Protein AF-A0A7S2NZR1-F1 (afdb_monomer_lite)

Radius of gyration: 18.05 Å; chains: 1; bounding box: 40×57×38 Å

Sequence (106 aa):
MSVEPLTNAHGRGHNETGLTPAWMARFGELRKFKEEHGHANVPCKFHSNPDDEHAQLGRWISKQRYQYKLYTGELSSVNTKCRMTPEKIKLMESVGFQWATGTSRG

Structure (mmCIF, N/CA/C/O backbone):
data_AF-A0A7S2NZR1-F1
#
_entry.id   AF-A0A7S2NZR1-F1
#
loop_
_atom_site.group_PDB
_atom_site.id
_atom_site.type_symbol
_atom_site.label_atom_id
_atom_site.label_alt_id
_atom_site.label_comp_id
_atom_site.label_asym_id
_atom_site.label_entity_id
_atom_site.label_seq_id
_atom_site.pdbx_PDB_ins_code
_atom_site.Cartn_x
_atom_site.Cartn_y
_atom_site.Cartn_z
_atom_site.occupancy
_atom_site.B_iso_or_equiv
_atom_site.auth_seq_id
_atom_site.auth_comp_id
_atom_site.auth_asym_id
_atom_site.auth_atom_id
_atom_site.pdbx_PDB_model_num
ATOM 1 N N . MET A 1 1 ? -22.036 40.944 -11.020 1.00 50.00 1 MET A N 1
ATOM 2 C CA . MET A 1 1 ? -21.162 40.895 -9.832 1.00 50.00 1 MET A CA 1
ATOM 3 C C . MET A 1 1 ? -21.935 40.176 -8.737 1.00 50.00 1 MET A C 1
ATOM 5 O O . MET A 1 1 ? -22.815 40.792 -8.159 1.00 50.00 1 MET A O 1
ATOM 9 N N . SER A 1 2 ? -21.668 38.888 -8.512 1.00 51.50 2 SER A N 1
ATOM 10 C CA . SER A 1 2 ? -22.113 38.181 -7.303 1.00 51.50 2 SER A CA 1
ATOM 11 C C . SER A 1 2 ? -20.862 37.754 -6.565 1.00 51.50 2 SER A C 1
ATOM 13 O O . SER A 1 2 ? -20.091 36.931 -7.052 1.00 51.50 2 SER A O 1
ATOM 15 N N . VAL A 1 3 ? -20.632 38.421 -5.445 1.00 61.09 3 VAL A N 1
ATOM 16 C CA . VAL A 1 3 ? -19.622 38.064 -4.463 1.00 61.09 3 VAL A CA 1
ATOM 17 C C . VAL A 1 3 ? -20.258 37.072 -3.500 1.00 61.09 3 VAL A C 1
ATOM 19 O O . VAL A 1 3 ? -21.266 37.388 -2.886 1.00 61.09 3 VAL A O 1
ATOM 22 N N . GLU A 1 4 ? -19.652 35.902 -3.357 1.00 49.25 4 GL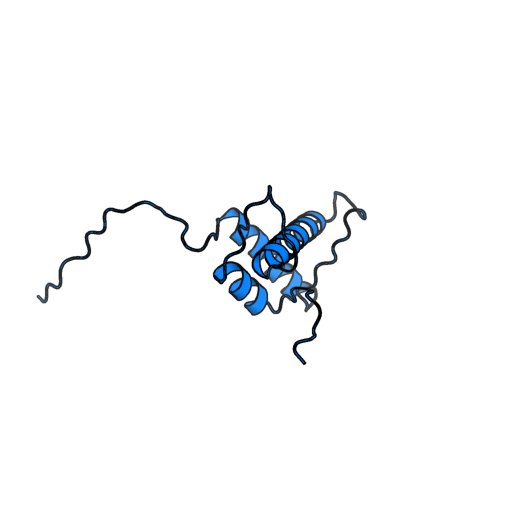U A N 1
ATOM 23 C CA . GLU A 1 4 ? -19.807 35.053 -2.176 1.00 49.25 4 GLU A CA 1
ATOM 24 C C . GLU A 1 4 ? -18.401 34.930 -1.577 1.00 49.25 4 GLU A C 1
ATOM 26 O O . GLU A 1 4 ? -17.519 34.350 -2.221 1.00 49.25 4 GLU A O 1
ATOM 31 N N . PRO A 1 5 ? -18.121 35.536 -0.411 1.00 61.62 5 PRO A N 1
ATOM 32 C CA . PRO A 1 5 ? -16.824 35.421 0.228 1.00 61.62 5 PRO A CA 1
ATOM 33 C C . PRO A 1 5 ? -16.848 34.401 1.380 1.00 61.62 5 PRO A C 1
ATOM 35 O O . PRO A 1 5 ? -17.879 34.138 1.990 1.00 61.62 5 PRO A O 1
ATOM 38 N N . LEU A 1 6 ? -15.637 33.961 1.742 1.00 45.97 6 LEU A N 1
ATOM 39 C CA . LEU A 1 6 ? -15.216 33.381 3.028 1.00 45.97 6 LEU A CA 1
ATOM 40 C C . LEU A 1 6 ? -15.289 31.855 3.201 1.00 45.97 6 LEU A C 1
ATOM 42 O O . LEU A 1 6 ? -16.167 31.325 3.869 1.00 45.97 6 LEU A O 1
ATOM 46 N N . THR A 1 7 ? -14.175 31.195 2.868 1.00 57.84 7 THR A N 1
ATOM 47 C CA . THR A 1 7 ? -13.530 30.306 3.850 1.00 57.84 7 THR A CA 1
ATOM 48 C C . THR A 1 7 ? -12.036 30.620 3.923 1.00 57.84 7 THR A C 1
ATOM 50 O O . THR A 1 7 ? -11.204 29.998 3.264 1.00 57.84 7 THR A O 1
ATOM 53 N N . ASN A 1 8 ? -11.683 31.617 4.733 1.00 54.41 8 ASN A N 1
ATOM 54 C CA . ASN A 1 8 ? -10.308 31.807 5.176 1.00 54.41 8 ASN A CA 1
ATOM 55 C C . ASN A 1 8 ? -10.026 30.756 6.264 1.00 54.41 8 ASN A C 1
ATOM 57 O O . ASN A 1 8 ? -10.281 30.995 7.442 1.00 54.41 8 ASN A O 1
ATOM 61 N N . ALA A 1 9 ? -9.541 29.577 5.874 1.00 48.44 9 ALA A N 1
ATOM 62 C CA . ALA A 1 9 ? -9.041 28.569 6.804 1.00 48.44 9 ALA A CA 1
ATOM 63 C C . ALA A 1 9 ? -7.508 28.657 6.869 1.00 48.44 9 ALA A C 1
ATOM 65 O O . ALA A 1 9 ? -6.791 28.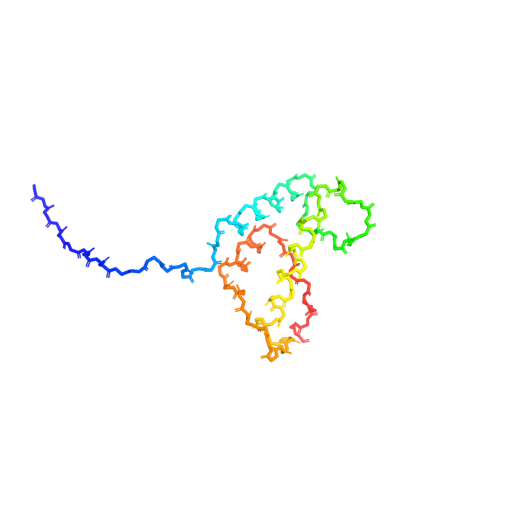022 6.100 1.00 48.44 9 ALA A O 1
ATOM 66 N N . HIS A 1 10 ? -6.988 29.447 7.810 1.00 49.00 10 HIS A N 1
ATOM 67 C CA . HIS A 1 10 ? -5.651 29.191 8.340 1.00 49.00 10 HIS A CA 1
ATOM 68 C C . HIS A 1 10 ? -5.711 27.864 9.097 1.00 49.00 10 HIS A C 1
ATOM 70 O O . HIS A 1 10 ? -6.415 27.775 10.101 1.00 49.00 10 HIS A O 1
ATOM 76 N N . GLY A 1 11 ? -4.974 26.838 8.681 1.00 42.06 11 GLY A N 1
ATOM 77 C CA . GLY A 1 11 ? -4.971 25.625 9.489 1.00 42.06 11 GLY A CA 1
ATOM 78 C C . GLY A 1 11 ? -4.210 24.470 8.893 1.00 42.06 11 GLY A C 1
ATOM 79 O O . GLY A 1 11 ? -4.810 23.630 8.248 1.00 42.06 11 GLY A O 1
ATOM 80 N N . ARG A 1 12 ? -2.909 24.421 9.201 1.00 44.75 12 ARG A N 1
ATOM 81 C CA . ARG A 1 12 ? -2.107 23.198 9.333 1.00 44.75 12 ARG A CA 1
ATOM 82 C C . ARG A 1 12 ? -2.265 22.186 8.192 1.00 44.75 12 ARG A C 1
ATOM 84 O O . ARG A 1 12 ? -3.192 21.389 8.194 1.00 44.75 12 ARG A O 1
ATOM 91 N N . GLY A 1 13 ? -1.262 22.134 7.311 1.00 48.09 13 GLY A N 1
ATOM 92 C CA . GLY A 1 13 ? -1.044 21.015 6.391 1.00 48.09 13 GLY A CA 1
ATOM 93 C C . GLY A 1 13 ? -1.029 19.693 7.156 1.00 48.09 13 GLY A C 1
ATOM 94 O O . GLY A 1 13 ? -0.015 19.291 7.721 1.00 48.09 13 GLY A O 1
ATOM 95 N N . HIS A 1 14 ? -2.191 19.065 7.252 1.00 49.38 14 HIS A N 1
ATOM 96 C CA . HIS A 1 14 ? -2.398 17.807 7.928 1.00 49.38 14 HIS A CA 1
ATOM 97 C C . HIS A 1 14 ? -2.805 16.814 6.865 1.00 49.38 14 HIS A C 1
ATOM 99 O O . HIS A 1 14 ? -3.817 16.948 6.189 1.00 49.38 14 HIS A O 1
ATOM 105 N N . ASN A 1 15 ? -1.964 15.803 6.738 1.00 54.41 15 ASN A N 1
ATOM 106 C CA . ASN A 1 15 ? -2.134 14.661 5.867 1.00 54.41 15 ASN A CA 1
ATOM 107 C C . ASN A 1 15 ? -3.255 13.787 6.472 1.00 54.41 15 ASN A C 1
ATOM 109 O O . ASN A 1 15 ? -2.984 12.713 7.005 1.00 54.41 15 ASN A O 1
ATOM 113 N N . GLU A 1 16 ? -4.493 14.283 6.486 1.00 60.50 16 GLU A N 1
ATOM 114 C CA . GLU A 1 16 ? -5.661 13.683 7.151 1.00 60.50 16 GLU A CA 1
ATOM 115 C C . GLU A 1 16 ? -5.988 12.277 6.634 1.00 60.50 16 GLU A C 1
ATOM 117 O O . GLU A 1 16 ? -6.419 11.409 7.383 1.00 60.50 16 GLU A O 1
ATOM 122 N N . THR A 1 17 ? -5.657 12.006 5.375 1.00 68.19 17 THR A N 1
ATOM 123 C CA . THR A 1 17 ? -5.861 10.708 4.723 1.00 68.19 17 THR A CA 1
ATOM 124 C C . THR A 1 17 ? -4.726 9.712 4.986 1.00 68.19 17 THR A C 1
ATOM 126 O O . THR A 1 17 ? -4.798 8.545 4.594 1.00 68.19 17 THR A O 1
ATOM 129 N N . GLY A 1 18 ? -3.620 10.149 5.601 1.00 73.69 18 GLY A N 1
ATOM 130 C CA . GLY A 1 18 ? -2.406 9.347 5.776 1.00 73.69 18 GLY A CA 1
ATOM 131 C C . GLY A 1 18 ? -1.703 8.954 4.466 1.00 73.69 18 GLY A C 1
ATOM 132 O O . GLY A 1 18 ? -0.748 8.168 4.510 1.00 73.69 18 GLY A O 1
ATOM 133 N N . LEU A 1 19 ? -2.158 9.472 3.320 1.00 81.75 19 LEU A N 1
ATOM 134 C CA . LEU A 1 19 ? -1.604 9.240 1.988 1.00 81.75 19 LEU A CA 1
ATOM 135 C C . LEU A 1 19 ? -0.403 10.156 1.777 1.00 81.75 19 LEU A C 1
ATOM 137 O O . LEU A 1 19 ? -0.533 11.338 1.475 1.00 81.75 19 LEU A O 1
ATOM 141 N N . THR A 1 20 ? 0.795 9.614 1.968 1.00 85.94 20 THR A N 1
ATOM 142 C CA . THR A 1 20 ? 2.022 10.352 1.667 1.00 85.94 20 THR A CA 1
ATOM 143 C C . THR A 1 20 ? 2.378 10.198 0.185 1.00 85.94 20 THR A C 1
ATOM 145 O O . THR A 1 20 ? 2.052 9.166 -0.408 1.00 85.94 20 THR A O 1
ATOM 148 N N . PRO A 1 21 ? 3.112 11.151 -0.420 1.00 85.88 21 PRO A N 1
ATOM 149 C CA . PRO A 1 21 ? 3.605 11.010 -1.793 1.00 85.88 21 PRO A CA 1
ATOM 150 C C . PRO A 1 21 ? 4.377 9.701 -2.014 1.00 85.88 21 PRO A C 1
ATOM 152 O O . PRO A 1 21 ? 4.189 9.020 -3.017 1.00 85.88 21 PRO A O 1
ATOM 155 N N . ALA A 1 22 ? 5.167 9.281 -1.019 1.00 85.81 22 ALA A N 1
ATOM 156 C CA . ALA A 1 22 ? 5.874 8.002 -1.041 1.00 85.81 22 ALA A CA 1
ATOM 157 C C . ALA A 1 22 ? 4.927 6.787 -1.057 1.00 85.81 22 ALA A C 1
ATOM 159 O O . ALA A 1 22 ? 5.234 5.777 -1.682 1.00 85.81 22 ALA A O 1
ATOM 160 N N . TRP A 1 23 ? 3.779 6.862 -0.374 1.00 88.88 23 TRP A N 1
ATOM 161 C CA . TRP A 1 23 ? 2.764 5.807 -0.424 1.00 88.88 23 TRP A CA 1
ATOM 162 C C . TRP A 1 23 ? 2.095 5.762 -1.801 1.00 88.88 23 TRP A C 1
ATOM 164 O O . TRP A 1 23 ? 1.962 4.684 -2.371 1.00 88.88 23 TRP A O 1
ATOM 174 N N . MET A 1 24 ? 1.747 6.925 -2.360 1.00 88.69 24 MET A N 1
ATOM 175 C CA . MET A 1 24 ? 1.133 7.033 -3.689 1.00 88.69 24 MET A CA 1
ATOM 176 C C . MET A 1 24 ? 2.058 6.523 -4.800 1.00 88.69 24 MET A C 1
ATOM 178 O O . MET A 1 24 ? 1.588 5.849 -5.711 1.00 88.69 24 MET A O 1
ATOM 182 N N . ALA A 1 25 ? 3.369 6.766 -4.700 1.00 89.62 25 ALA A N 1
ATOM 183 C CA . ALA A 1 25 ? 4.350 6.217 -5.637 1.00 89.62 25 ALA A CA 1
ATOM 184 C C . ALA A 1 25 ? 4.323 4.676 -5.657 1.00 89.62 25 ALA A C 1
ATOM 186 O O . ALA A 1 25 ? 4.194 4.072 -6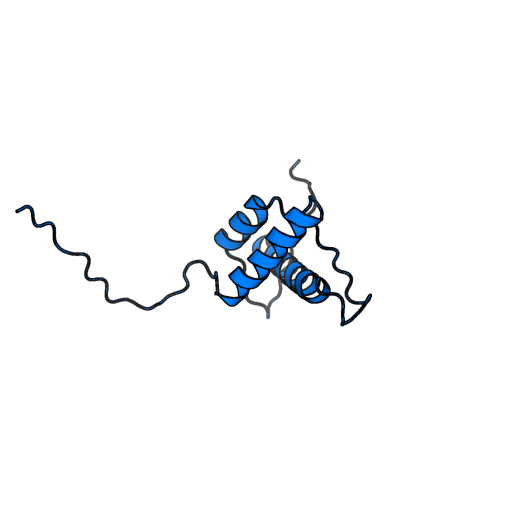.719 1.00 89.62 25 ALA A O 1
ATOM 187 N N . ARG A 1 26 ? 4.330 4.036 -4.477 1.00 88.75 26 ARG A N 1
ATOM 188 C CA . ARG A 1 26 ? 4.236 2.567 -4.358 1.00 88.75 26 ARG A CA 1
ATOM 189 C C . ARG A 1 26 ? 2.882 2.016 -4.798 1.00 88.75 26 ARG A C 1
ATOM 191 O O . ARG A 1 26 ? 2.807 0.933 -5.367 1.00 88.75 26 ARG A O 1
ATOM 198 N N . PHE A 1 27 ? 1.807 2.766 -4.576 1.00 89.56 27 PHE A N 1
ATOM 199 C CA . PHE A 1 27 ? 0.497 2.419 -5.117 1.00 89.56 27 PHE A CA 1
ATOM 200 C C . PHE A 1 27 ? 0.482 2.450 -6.655 1.00 89.56 27 PHE A C 1
ATOM 202 O O . PHE A 1 27 ? -0.130 1.585 -7.278 1.00 89.56 27 PHE A O 1
ATOM 209 N N . GLY A 1 28 ? 1.203 3.390 -7.271 1.00 89.75 28 GLY A N 1
ATOM 210 C CA . GLY A 1 28 ? 1.423 3.414 -8.718 1.00 89.75 28 GLY A CA 1
ATOM 211 C C . GLY A 1 28 ? 2.105 2.142 -9.231 1.00 89.75 28 GLY A C 1
ATOM 212 O O . GLY A 1 28 ? 1.637 1.557 -10.205 1.00 89.75 28 GLY A O 1
ATOM 213 N N . GLU A 1 29 ? 3.142 1.666 -8.534 1.00 88.81 29 GLU A N 1
ATOM 214 C CA . GLU A 1 29 ? 3.811 0.391 -8.845 1.00 88.81 29 GLU A CA 1
ATOM 215 C C . GLU A 1 29 ? 2.843 -0.800 -8.750 1.00 88.81 29 GLU A C 1
ATOM 217 O O . GLU A 1 29 ? 2.828 -1.656 -9.630 1.00 88.81 29 GLU A O 1
ATOM 222 N N . LEU A 1 30 ? 1.978 -0.836 -7.727 1.00 87.75 30 LEU A N 1
ATOM 223 C CA . LEU A 1 30 ? 0.953 -1.877 -7.594 1.00 87.75 30 LEU A CA 1
ATOM 224 C C . LEU A 1 30 ? -0.039 -1.869 -8.762 1.00 87.75 30 LEU A C 1
ATOM 226 O O . LEU A 1 30 ? -0.442 -2.929 -9.242 1.00 87.75 30 LEU A O 1
ATOM 230 N N . ARG A 1 31 ? -0.449 -0.678 -9.210 1.00 89.38 31 ARG A N 1
ATOM 231 C CA . ARG A 1 31 ? -1.364 -0.538 -10.346 1.00 89.38 31 ARG A CA 1
ATOM 232 C C . ARG A 1 31 ? -0.716 -1.051 -11.629 1.00 89.38 31 ARG A C 1
ATOM 234 O O . ARG A 1 31 ? -1.330 -1.865 -12.307 1.00 89.38 31 ARG A O 1
ATOM 241 N N . LYS A 1 32 ? 0.540 -0.672 -11.877 1.00 87.62 32 LYS A N 1
ATOM 242 C CA . LYS A 1 32 ? 1.323 -1.162 -13.016 1.00 87.62 32 LYS A CA 1
ATOM 243 C C . LYS A 1 32 ? 1.461 -2.689 -12.984 1.00 87.62 32 LYS A C 1
ATOM 245 O O . LYS A 1 32 ? 1.165 -3.344 -13.973 1.00 87.62 32 LYS A O 1
ATOM 250 N N . PHE A 1 33 ? 1.773 -3.264 -11.819 1.00 85.75 33 PHE A N 1
ATOM 251 C CA . PHE A 1 33 ? 1.839 -4.719 -11.646 1.00 85.75 33 PHE A CA 1
ATOM 252 C C . PHE A 1 33 ? 0.506 -5.407 -11.978 1.00 85.75 33 PHE A C 1
ATOM 254 O O . PHE A 1 33 ? 0.486 -6.453 -12.620 1.00 85.75 33 PHE A O 1
ATOM 261 N N . LYS A 1 34 ? -0.628 -4.821 -11.572 1.00 85.62 34 LYS A N 1
ATOM 262 C CA . LYS A 1 34 ? -1.953 -5.335 -11.945 1.00 85.62 34 LYS A CA 1
ATOM 263 C C . LYS A 1 34 ? -2.179 -5.263 -13.456 1.00 85.62 34 LYS A C 1
ATOM 265 O O . LYS A 1 34 ? -2.748 -6.197 -14.007 1.00 85.62 34 LYS A O 1
ATOM 270 N N . GLU A 1 35 ? -1.786 -4.173 -14.105 1.00 86.69 35 GLU A N 1
ATOM 271 C CA . GLU A 1 35 ? -1.909 -4.019 -15.560 1.00 86.69 35 GLU A CA 1
ATOM 272 C C . GLU A 1 35 ? -1.059 -5.059 -16.310 1.00 86.69 35 GLU A C 1
ATOM 274 O O . GLU A 1 35 ? -1.522 -5.620 -17.297 1.00 86.69 35 GLU A O 1
ATOM 279 N N . GLU A 1 36 ? 0.131 -5.383 -15.799 1.00 85.31 36 GLU A N 1
ATOM 280 C CA . GLU A 1 36 ? 1.052 -6.363 -16.395 1.00 85.31 36 GLU A CA 1
ATOM 281 C C . GLU A 1 36 ? 0.648 -7.825 -16.128 1.00 85.31 36 GLU A C 1
ATOM 283 O O . GLU A 1 36 ? 0.689 -8.657 -17.032 1.00 85.31 36 GLU A O 1
ATOM 288 N N . HIS A 1 37 ? 0.239 -8.158 -14.899 1.00 81.75 37 HIS A N 1
ATOM 289 C CA . HIS A 1 37 ? -0.044 -9.538 -14.473 1.00 81.75 37 HIS A CA 1
ATOM 290 C C . HIS A 1 37 ? -1.539 -9.890 -14.435 1.00 81.75 37 HIS A C 1
ATOM 292 O O . HIS A 1 37 ? -1.906 -11.039 -14.189 1.00 81.75 37 HIS A O 1
ATOM 298 N N . GLY A 1 38 ? -2.426 -8.909 -14.603 1.00 81.50 38 GLY A N 1
ATOM 299 C CA . GLY A 1 38 ? -3.879 -9.060 -14.469 1.00 81.50 38 GLY A CA 1
ATOM 300 C C . GLY A 1 38 ? -4.385 -9.140 -13.022 1.00 81.50 38 GLY A C 1
ATOM 301 O O . GLY A 1 38 ? -5.594 -9.118 -12.790 1.00 81.50 38 GLY A O 1
ATOM 302 N N . HIS A 1 39 ? -3.494 -9.204 -12.027 1.00 80.06 39 HIS A N 1
ATOM 303 C CA . HIS A 1 39 ? -3.857 -9.305 -10.615 1.00 80.06 39 HIS A CA 1
ATOM 304 C C . HIS A 1 39 ? -2.974 -8.431 -9.717 1.00 80.06 39 HIS A C 1
ATOM 306 O O . HIS A 1 39 ? -1.780 -8.275 -9.944 1.00 80.06 39 HIS A O 1
ATOM 312 N N . ALA A 1 40 ? -3.532 -7.937 -8.612 1.00 82.44 40 ALA A N 1
ATOM 313 C CA . ALA A 1 40 ? -2.789 -7.155 -7.618 1.00 82.44 40 ALA A CA 1
ATOM 314 C C . ALA A 1 40 ? -2.160 -8.019 -6.499 1.00 82.44 40 ALA A C 1
ATOM 316 O O . ALA A 1 40 ? -1.694 -7.495 -5.488 1.00 82.44 40 ALA A O 1
ATOM 317 N N . ASN A 1 41 ? -2.149 -9.351 -6.637 1.00 76.19 41 ASN A N 1
ATOM 318 C CA . ASN A 1 41 ? -1.564 -10.239 -5.632 1.00 76.19 41 ASN A CA 1
ATOM 319 C C . ASN A 1 41 ? -0.046 -10.367 -5.822 1.00 76.19 41 ASN A C 1
ATOM 321 O O . ASN A 1 41 ? 0.444 -11.318 -6.427 1.00 76.19 41 ASN A O 1
ATOM 325 N N . VAL A 1 42 ? 0.693 -9.382 -5.315 1.00 74.62 42 VAL A N 1
ATOM 326 C CA . VAL A 1 42 ? 2.159 -9.396 -5.355 1.00 74.62 42 VAL A CA 1
ATOM 327 C C . VAL A 1 42 ? 2.677 -10.443 -4.360 1.00 74.62 42 VAL A C 1
ATOM 329 O O . VAL A 1 42 ? 2.374 -10.347 -3.162 1.00 74.62 42 VAL A O 1
ATOM 332 N N . PRO A 1 43 ? 3.453 -11.446 -4.805 1.00 69.62 43 PRO A N 1
ATOM 333 C CA . PRO A 1 43 ? 4.011 -12.443 -3.907 1.00 69.62 43 PRO A CA 1
ATOM 334 C C . PRO A 1 43 ? 5.001 -11.793 -2.933 1.00 69.62 43 PRO A C 1
ATOM 336 O O . PRO A 1 43 ? 5.930 -11.089 -3.321 1.00 69.62 43 PRO A O 1
ATOM 339 N N . CYS A 1 44 ? 4.843 -12.078 -1.640 1.00 66.19 44 CYS A N 1
ATOM 340 C CA . CYS A 1 44 ? 5.809 -11.694 -0.611 1.00 66.19 44 CYS A CA 1
ATOM 341 C C . CYS A 1 44 ? 7.012 -12.655 -0.625 1.00 66.19 44 CYS A C 1
ATOM 343 O O . CYS A 1 44 ? 7.262 -13.388 0.331 1.00 66.19 44 CYS A O 1
ATOM 345 N N . LYS A 1 45 ? 7.745 -12.719 -1.739 1.00 60.97 45 LYS A N 1
ATOM 346 C CA . LYS A 1 45 ? 9.006 -13.463 -1.783 1.00 60.97 45 LYS A CA 1
ATOM 347 C C . LYS A 1 45 ? 10.123 -12.522 -1.356 1.00 60.97 45 LYS A C 1
ATOM 349 O O . LYS A 1 45 ? 10.620 -11.727 -2.139 1.00 60.97 45 LYS A O 1
ATOM 354 N N . PHE A 1 46 ? 10.522 -12.625 -0.091 1.00 52.03 46 PHE A N 1
ATOM 355 C CA . PHE A 1 46 ? 11.639 -11.859 0.467 1.00 52.03 46 PHE A CA 1
ATOM 356 C C . PHE A 1 46 ? 13.007 -12.191 -0.168 1.00 52.03 46 PHE A C 1
ATOM 358 O O . PHE A 1 46 ? 13.963 -11.472 0.116 1.00 52.03 46 PHE A O 1
ATOM 365 N N . HIS A 1 47 ? 13.123 -13.244 -0.995 1.00 44.94 47 HIS A N 1
ATOM 366 C CA . HIS A 1 47 ? 14.400 -13.946 -1.197 1.00 44.94 47 HIS A CA 1
ATOM 367 C C . HIS A 1 47 ? 14.819 -14.296 -2.636 1.00 44.94 47 HIS A C 1
ATOM 369 O O . HIS A 1 47 ? 15.806 -15.008 -2.770 1.00 44.94 47 HIS A O 1
ATOM 375 N N . SER A 1 48 ? 14.149 -13.859 -3.708 1.00 49.66 48 SER A N 1
ATOM 376 C CA . SER A 1 48 ? 14.515 -14.392 -5.040 1.00 49.66 48 SER A CA 1
ATOM 377 C C . SER A 1 48 ? 15.498 -13.553 -5.859 1.00 49.66 48 SER A C 1
ATOM 379 O O . SER A 1 48 ? 16.264 -14.153 -6.600 1.00 49.66 48 SER A O 1
ATOM 381 N N . ASN A 1 49 ? 15.578 -12.230 -5.696 1.00 54.62 49 ASN A N 1
ATOM 382 C CA . ASN A 1 49 ? 16.707 -11.449 -6.217 1.00 54.62 49 ASN A CA 1
ATOM 383 C C . ASN A 1 49 ? 16.647 -10.005 -5.685 1.00 54.62 49 ASN A C 1
ATOM 385 O O . ASN A 1 49 ? 15.554 -9.436 -5.665 1.00 54.62 49 ASN A O 1
ATOM 389 N N . PRO A 1 50 ? 17.757 -9.375 -5.257 1.00 57.38 50 PRO A N 1
ATOM 390 C CA . PRO A 1 50 ? 17.778 -7.934 -4.984 1.00 57.38 50 PRO A CA 1
ATOM 391 C C . PRO A 1 50 ? 17.522 -7.082 -6.239 1.00 57.38 50 PRO A C 1
ATOM 393 O O . PRO A 1 50 ? 17.059 -5.953 -6.097 1.00 57.38 50 PRO A O 1
ATOM 396 N N . ASP A 1 51 ? 17.759 -7.638 -7.431 1.00 61.00 51 ASP A N 1
ATOM 397 C CA . ASP A 1 51 ? 17.495 -7.001 -8.730 1.00 61.00 51 ASP A CA 1
ATOM 398 C C . ASP A 1 51 ? 16.038 -7.137 -9.199 1.00 61.00 51 ASP A C 1
ATOM 400 O O . ASP A 1 51 ? 15.666 -6.624 -10.252 1.00 61.00 51 ASP A O 1
ATOM 404 N N . ASP A 1 52 ? 15.197 -7.841 -8.439 1.00 68.38 52 ASP A N 1
ATOM 405 C CA . ASP A 1 52 ? 13.790 -7.999 -8.783 1.00 68.38 52 ASP A CA 1
ATOM 406 C C . ASP A 1 52 ? 13.050 -6.689 -8.464 1.00 68.38 52 ASP A C 1
ATOM 408 O O . ASP A 1 52 ? 12.887 -6.310 -7.296 1.00 68.38 52 ASP A O 1
ATOM 412 N N . GLU A 1 53 ? 12.614 -5.976 -9.508 1.00 67.69 53 GLU A N 1
ATOM 413 C CA . GLU A 1 53 ? 11.887 -4.701 -9.412 1.00 67.69 53 GLU A CA 1
ATOM 414 C C . GLU A 1 53 ? 10.680 -4.819 -8.460 1.00 67.69 53 GLU A C 1
ATOM 416 O O . GLU A 1 53 ? 10.346 -3.886 -7.721 1.00 67.69 53 GLU A O 1
ATOM 421 N N . HIS A 1 54 ? 10.086 -6.013 -8.367 1.00 72.12 54 HIS A N 1
ATOM 422 C CA . HIS A 1 54 ? 8.919 -6.282 -7.536 1.00 72.12 54 HIS A CA 1
ATOM 423 C C . HIS A 1 54 ? 9.250 -6.640 -6.078 1.00 72.1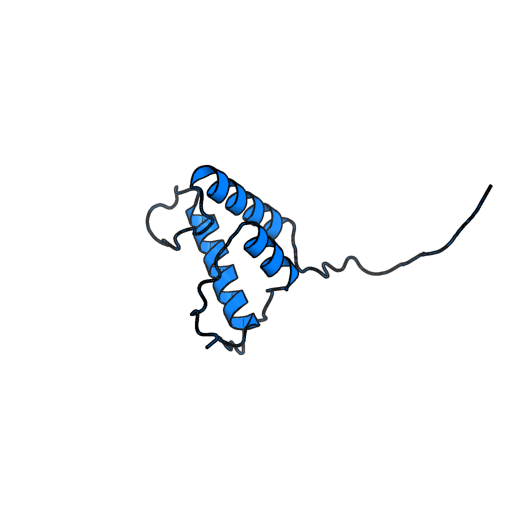2 54 HIS A C 1
ATOM 425 O O . HIS A 1 54 ? 8.343 -6.663 -5.240 1.00 72.12 54 HIS A O 1
ATOM 431 N N . ALA A 1 55 ? 10.518 -6.862 -5.711 1.00 77.12 55 ALA A N 1
ATOM 432 C CA . ALA A 1 55 ? 10.900 -7.193 -4.334 1.00 77.12 55 ALA A CA 1
ATOM 433 C C . ALA A 1 55 ? 10.579 -6.052 -3.352 1.00 77.12 55 ALA A C 1
ATOM 435 O O . ALA A 1 55 ? 10.100 -6.283 -2.234 1.00 77.12 55 ALA A O 1
ATOM 436 N N . GLN A 1 56 ? 10.801 -4.800 -3.767 1.00 80.88 56 GLN A N 1
ATOM 437 C CA . GLN A 1 56 ? 10.460 -3.622 -2.962 1.00 80.88 56 GLN A CA 1
ATOM 438 C C . GLN A 1 56 ? 8.944 -3.475 -2.796 1.00 80.88 56 GLN A C 1
ATOM 440 O O . GLN A 1 56 ? 8.466 -3.213 -1.685 1.00 80.88 56 GLN A O 1
ATOM 445 N N . LEU A 1 57 ? 8.193 -3.709 -3.876 1.00 84.19 57 LEU A N 1
ATOM 446 C CA . LEU A 1 57 ? 6.736 -3.697 -3.867 1.00 84.19 57 LEU A CA 1
ATOM 447 C C . LEU A 1 57 ? 6.182 -4.794 -2.946 1.00 84.19 57 LEU A C 1
ATOM 449 O O . LEU A 1 57 ? 5.337 -4.511 -2.099 1.00 84.19 57 LEU A O 1
ATOM 453 N N . GLY A 1 58 ? 6.718 -6.015 -3.011 1.00 84.00 58 GLY A N 1
ATOM 454 C CA . GLY A 1 58 ? 6.336 -7.125 -2.134 1.00 84.00 58 GLY A CA 1
ATOM 455 C C . GLY A 1 58 ? 6.567 -6.824 -0.648 1.00 84.00 58 GLY A C 1
ATOM 456 O O . GLY A 1 58 ? 5.686 -7.059 0.183 1.00 84.00 58 GLY A O 1
ATOM 457 N N . ARG A 1 59 ? 7.711 -6.218 -0.292 1.00 83.94 59 ARG A N 1
ATOM 458 C CA . ARG A 1 59 ? 7.979 -5.750 1.085 1.00 83.94 59 ARG A CA 1
ATOM 459 C C . ARG A 1 59 ? 6.986 -4.675 1.526 1.00 83.94 59 ARG A C 1
ATOM 461 O O . ARG A 1 59 ? 6.497 -4.711 2.659 1.00 83.94 59 ARG A O 1
ATOM 468 N N . TRP A 1 60 ? 6.673 -3.726 0.644 1.00 87.12 60 TRP A N 1
ATOM 469 C CA . TRP A 1 60 ? 5.693 -2.678 0.920 1.00 87.12 60 TRP A CA 1
ATOM 470 C C . TRP A 1 60 ? 4.291 -3.255 1.138 1.00 87.12 60 TRP A C 1
ATOM 472 O O . TRP A 1 60 ? 3.655 -2.915 2.137 1.00 87.12 60 TRP A O 1
ATOM 482 N N . ILE A 1 61 ? 3.850 -4.181 0.283 1.00 87.19 61 ILE A N 1
ATOM 483 C CA . ILE A 1 61 ? 2.577 -4.897 0.413 1.00 87.19 61 ILE A CA 1
ATOM 484 C C . ILE A 1 61 ? 2.488 -5.639 1.746 1.00 87.19 61 ILE A C 1
ATOM 486 O O . ILE A 1 61 ? 1.479 -5.544 2.444 1.00 87.19 61 ILE A O 1
ATOM 490 N N . SER A 1 62 ? 3.555 -6.313 2.159 1.00 84.44 62 SER A N 1
ATOM 491 C CA . SER A 1 62 ? 3.594 -7.003 3.452 1.00 84.44 62 SER A CA 1
ATOM 492 C C . SER A 1 62 ? 3.470 -6.054 4.629 1.00 84.44 62 SER A C 1
ATOM 494 O O . SER A 1 62 ? 2.738 -6.335 5.579 1.00 84.44 62 SER A O 1
ATOM 496 N N . LYS A 1 63 ? 4.111 -4.885 4.543 1.00 86.56 63 LYS A N 1
ATOM 497 C CA . LYS A 1 63 ? 3.930 -3.824 5.533 1.00 86.56 63 LYS A CA 1
ATOM 498 C C . LYS A 1 63 ? 2.489 -3.316 5.552 1.00 86.56 63 LYS A C 1
ATOM 500 O O . LYS A 1 63 ? 1.962 -3.093 6.640 1.00 86.56 63 LYS A O 1
ATOM 505 N N . GLN A 1 64 ? 1.841 -3.165 4.393 1.00 88.88 64 GLN A N 1
ATOM 506 C CA . GLN A 1 64 ? 0.426 -2.797 4.339 1.00 88.88 64 GLN A CA 1
ATOM 507 C C . GLN A 1 64 ? -0.437 -3.872 5.011 1.00 88.88 64 GLN A C 1
ATOM 509 O O . GLN A 1 64 ? -1.219 -3.536 5.894 1.00 88.88 64 GLN A O 1
ATOM 514 N N . ARG A 1 65 ? -0.277 -5.157 4.665 1.00 86.44 65 ARG A N 1
ATOM 515 C CA . ARG A 1 65 ? -1.050 -6.263 5.267 1.00 86.44 65 ARG A CA 1
ATOM 516 C C . ARG A 1 65 ? -0.873 -6.329 6.785 1.00 86.44 65 ARG A C 1
ATOM 518 O O . ARG A 1 65 ? -1.849 -6.495 7.504 1.00 86.44 65 ARG A O 1
ATOM 525 N N . TYR A 1 66 ? 0.349 -6.140 7.282 1.00 84.81 66 TYR A N 1
ATOM 526 C CA . TYR A 1 66 ? 0.621 -6.064 8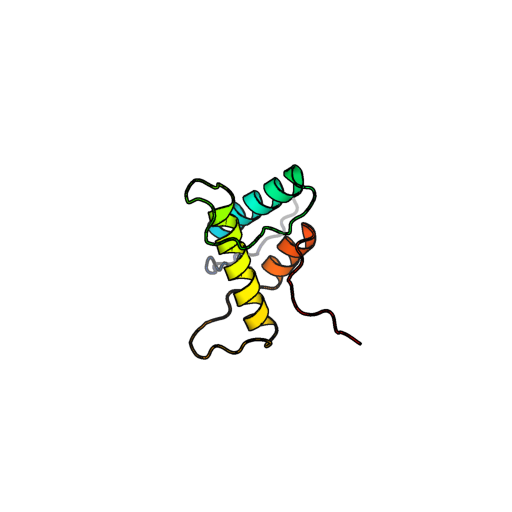.719 1.00 84.81 66 TYR A CA 1
ATOM 527 C C . TYR A 1 66 ? -0.136 -4.907 9.392 1.00 84.81 66 TYR A C 1
ATOM 529 O O . TYR A 1 66 ? -0.776 -5.090 10.422 1.00 84.81 66 TYR A O 1
ATOM 537 N N . GLN A 1 67 ? -0.107 -3.718 8.785 1.00 86.19 67 GLN A N 1
ATOM 538 C CA . GLN A 1 67 ? -0.828 -2.540 9.275 1.00 86.19 67 GLN A CA 1
ATOM 539 C C . GLN A 1 67 ? -2.354 -2.714 9.192 1.00 86.19 67 GLN A C 1
ATOM 541 O O . GLN A 1 67 ? -3.063 -2.240 10.073 1.00 86.19 67 GLN A O 1
ATOM 546 N N . TYR A 1 68 ? -2.859 -3.428 8.184 1.00 86.31 68 TYR A N 1
ATOM 547 C CA . TYR A 1 68 ? -4.271 -3.797 8.080 1.00 86.31 68 TYR A CA 1
ATOM 548 C C . TYR A 1 68 ? -4.694 -4.731 9.216 1.00 86.31 68 TYR A C 1
ATOM 550 O O . TYR A 1 68 ? -5.697 -4.468 9.863 1.00 86.31 68 TYR A O 1
ATOM 558 N N . LYS A 1 69 ? -3.884 -5.744 9.551 1.00 84.69 69 LYS A N 1
ATOM 559 C CA . LYS A 1 69 ? -4.154 -6.618 10.706 1.00 84.69 69 LYS A CA 1
ATOM 560 C C . LYS A 1 69 ? -4.223 -5.843 12.022 1.00 84.69 69 LYS A C 1
ATOM 562 O O . LYS A 1 69 ? -5.136 -6.067 12.813 1.00 84.69 69 LYS A O 1
ATOM 567 N N . LEU A 1 70 ? -3.312 -4.883 12.221 1.00 84.50 70 LEU A N 1
ATOM 568 C CA . LEU A 1 70 ? -3.374 -3.958 13.361 1.00 84.50 70 LEU A CA 1
ATOM 569 C C . LEU A 1 70 ? -4.653 -3.107 13.353 1.00 84.50 70 LEU A C 1
ATOM 571 O O . LEU A 1 70 ? -5.229 -2.864 14.406 1.00 84.50 70 LEU A O 1
ATOM 575 N N . TYR A 1 71 ? -5.099 -2.653 12.178 1.00 84.69 71 TYR A N 1
ATOM 576 C CA . TYR A 1 71 ? -6.335 -1.879 12.023 1.00 84.69 71 TYR A CA 1
ATOM 577 C C . TYR A 1 71 ? -7.588 -2.701 12.341 1.00 84.69 71 TYR A C 1
ATOM 579 O O . TYR A 1 71 ? -8.468 -2.225 13.048 1.00 84.69 71 TYR A O 1
ATOM 587 N N . THR A 1 72 ? -7.654 -3.942 11.858 1.00 83.12 72 THR A N 1
ATOM 588 C CA . THR A 1 72 ? -8.775 -4.865 12.107 1.00 83.12 72 THR A CA 1
ATOM 589 C C . THR A 1 72 ? -8.827 -5.395 13.541 1.00 83.12 72 THR A C 1
ATOM 591 O O . THR A 1 72 ? -9.812 -6.015 13.922 1.00 83.12 72 THR A O 1
ATOM 594 N N . GLY A 1 73 ? -7.766 -5.201 14.329 1.00 79.31 73 GLY A N 1
ATOM 595 C CA . GLY A 1 73 ? -7.631 -5.793 15.660 1.00 79.31 73 GLY A CA 1
ATOM 596 C C . GLY A 1 73 ? -7.214 -7.270 15.660 1.00 79.31 73 GLY A C 1
ATOM 597 O O . GLY A 1 73 ? -6.983 -7.817 16.733 1.00 79.31 73 GLY A O 1
ATOM 598 N N . GLU A 1 74 ? -7.040 -7.904 14.491 1.00 78.94 74 GLU A N 1
ATOM 599 C CA . GLU A 1 74 ? -6.472 -9.261 14.363 1.00 78.94 74 GLU A CA 1
ATOM 600 C C . GLU A 1 74 ? -5.068 -9.371 14.961 1.00 78.94 74 GLU A C 1
ATOM 602 O O . GLU A 1 74 ? -4.638 -10.440 15.392 1.00 78.94 74 GLU A O 1
ATOM 607 N N . LEU A 1 75 ? -4.332 -8.262 14.960 1.00 75.38 75 LEU A N 1
ATOM 608 C CA . LEU A 1 75 ? -3.039 -8.162 15.603 1.00 75.38 75 LEU A CA 1
ATOM 609 C C . LEU A 1 75 ? -3.061 -6.987 16.575 1.00 75.38 75 LEU A C 1
ATOM 611 O O . LEU A 1 75 ? -3.424 -5.874 16.207 1.00 75.38 75 LEU A O 1
ATOM 615 N N . SER A 1 76 ? -2.607 -7.218 17.802 1.00 71.25 76 SER A N 1
ATOM 616 C CA . SER A 1 76 ? -2.321 -6.152 18.758 1.00 71.25 76 SER A CA 1
ATOM 617 C C . SER A 1 76 ? -0.812 -6.063 18.943 1.00 71.25 76 SER A C 1
ATOM 619 O O . SER A 1 76 ? -0.157 -7.044 19.292 1.00 71.25 76 SER A O 1
ATOM 621 N N . SER A 1 77 ? -0.241 -4.895 18.662 1.00 72.50 77 SER A N 1
ATOM 622 C CA . SER A 1 77 ? 1.174 -4.615 18.895 1.00 72.50 77 SER A CA 1
ATOM 623 C C . SER A 1 77 ? 1.281 -3.384 19.774 1.00 72.50 77 SER A C 1
ATOM 625 O O . SER A 1 77 ? 1.058 -2.263 19.321 1.00 72.50 77 SER A O 1
ATOM 627 N N . VAL A 1 78 ? 1.650 -3.606 21.035 1.00 69.56 78 VAL A N 1
ATOM 628 C CA . VAL A 1 78 ? 1.714 -2.575 22.085 1.00 69.56 78 VAL A CA 1
ATOM 629 C C . VAL A 1 78 ? 2.663 -1.425 21.713 1.00 69.56 78 VAL A C 1
ATOM 631 O O . VAL A 1 78 ? 2.473 -0.291 22.136 1.00 69.56 78 VAL A O 1
ATOM 634 N N . ASN A 1 79 ? 3.653 -1.705 20.859 1.00 73.00 79 ASN A N 1
ATOM 635 C CA . ASN A 1 79 ? 4.687 -0.756 20.447 1.00 73.00 79 ASN A CA 1
ATOM 636 C C . ASN A 1 79 ? 4.524 -0.229 19.012 1.00 73.00 79 ASN A C 1
ATOM 638 O O . ASN A 1 79 ? 5.330 0.590 18.569 1.00 73.00 79 ASN A O 1
ATOM 642 N N . THR A 1 80 ? 3.510 -0.673 18.259 1.00 74.69 80 THR A N 1
ATOM 643 C CA . THR A 1 80 ? 3.339 -0.251 16.859 1.00 74.69 80 THR A CA 1
ATOM 644 C C . THR A 1 80 ? 2.058 0.537 16.659 1.00 74.69 80 THR A C 1
ATOM 646 O O . THR A 1 80 ? 0.957 0.007 16.748 1.00 74.69 80 THR A O 1
ATOM 649 N N . LYS A 1 81 ? 2.203 1.813 16.289 1.00 71.00 81 LYS A N 1
ATOM 650 C CA . LYS A 1 81 ? 1.067 2.635 15.861 1.00 71.00 81 LYS A CA 1
ATOM 651 C C . LYS A 1 81 ? 0.552 2.158 14.504 1.00 71.00 81 LYS A C 1
ATOM 653 O O . LYS A 1 81 ? 1.325 2.090 13.541 1.00 71.00 81 LYS A O 1
ATOM 658 N N . CYS A 1 82 ? -0.752 1.897 14.427 1.00 78.62 82 CYS A N 1
ATOM 659 C CA . CYS A 1 82 ? -1.437 1.665 13.166 1.00 78.62 82 CYS A CA 1
ATOM 660 C C . CYS A 1 82 ? -1.427 2.958 12.335 1.00 78.62 82 CYS A C 1
ATOM 662 O O . CYS A 1 82 ? -1.900 4.003 12.773 1.00 78.62 82 CYS A O 1
ATOM 664 N N . ARG A 1 83 ? -0.827 2.896 11.146 1.00 78.62 83 ARG A N 1
ATOM 665 C CA . ARG A 1 83 ? -0.811 3.972 10.141 1.00 78.62 83 ARG A CA 1
ATOM 666 C C . ARG A 1 83 ? -1.694 3.636 8.937 1.00 78.62 83 ARG A C 1
ATOM 668 O O . ARG A 1 83 ? -1.608 4.321 7.909 1.00 78.62 83 ARG A O 1
ATOM 675 N N . MET A 1 84 ? -2.461 2.551 9.033 1.00 84.62 84 MET A N 1
ATOM 676 C CA . MET A 1 84 ? -3.490 2.217 8.061 1.00 84.62 84 MET A CA 1
ATOM 677 C C . MET A 1 84 ? -4.666 3.172 8.244 1.00 84.62 84 MET A C 1
ATOM 679 O O . MET A 1 84 ? -5.086 3.436 9.367 1.00 84.62 84 MET A O 1
ATOM 683 N N . THR A 1 85 ? -5.165 3.694 7.134 1.00 86.00 85 THR A N 1
ATOM 684 C CA . THR A 1 85 ? -6.321 4.589 7.083 1.00 86.00 85 THR A CA 1
ATOM 685 C C . THR A 1 85 ? -7.356 3.989 6.136 1.00 86.00 85 THR A C 1
ATOM 687 O O . THR A 1 85 ? -6.977 3.251 5.216 1.00 86.00 85 THR A O 1
ATOM 690 N N . PRO A 1 86 ? -8.653 4.272 6.329 1.00 84.44 86 PRO A N 1
ATOM 691 C CA . PRO A 1 86 ? -9.697 3.769 5.440 1.00 84.44 86 PRO A CA 1
ATOM 692 C C . PRO A 1 86 ? -9.480 4.193 3.979 1.00 84.44 86 PRO A C 1
ATOM 694 O O . PRO A 1 86 ? -9.812 3.440 3.069 1.00 84.44 86 PRO A O 1
ATOM 697 N N . GLU A 1 87 ? -8.852 5.340 3.725 1.00 87.81 87 GLU A N 1
ATOM 698 C CA . GLU A 1 87 ? -8.526 5.820 2.379 1.00 87.81 87 GLU A CA 1
ATOM 699 C C . GLU A 1 87 ? -7.510 4.911 1.677 1.00 87.81 87 GLU A C 1
ATOM 701 O O . GLU A 1 87 ? -7.681 4.580 0.505 1.00 87.81 87 GLU A O 1
ATOM 706 N N . LYS A 1 88 ? -6.476 4.451 2.396 1.00 88.31 88 LYS A N 1
ATOM 707 C CA . LYS A 1 88 ? -5.494 3.491 1.862 1.00 88.31 88 LYS A CA 1
ATOM 708 C C . LYS A 1 88 ? -6.140 2.158 1.525 1.00 88.31 88 LYS A C 1
ATOM 710 O O . LYS A 1 88 ? -5.832 1.580 0.485 1.00 88.31 88 LYS A O 1
ATOM 715 N N . ILE A 1 89 ? -7.032 1.692 2.400 1.00 88.12 89 ILE A N 1
ATOM 716 C CA . ILE A 1 89 ? -7.781 0.448 2.205 1.00 88.12 89 ILE A CA 1
ATOM 717 C C . ILE A 1 89 ? -8.623 0.559 0.936 1.00 88.12 89 ILE A C 1
ATOM 719 O O . ILE A 1 89 ? -8.435 -0.245 0.028 1.00 88.12 89 ILE A O 1
ATOM 723 N N . LYS A 1 90 ? -9.443 1.612 0.821 1.00 88.75 90 LYS A N 1
ATOM 724 C CA . LYS A 1 90 ? -10.283 1.875 -0.357 1.00 88.75 90 LYS A CA 1
ATOM 725 C C . LYS A 1 90 ? -9.476 1.961 -1.653 1.00 88.75 90 LYS A C 1
ATOM 727 O O . LYS A 1 90 ? -9.906 1.431 -2.671 1.00 88.75 90 LYS A O 1
ATOM 732 N N . LEU A 1 91 ? -8.308 2.608 -1.637 1.00 89.38 91 LEU A N 1
ATOM 733 C CA . LEU A 1 91 ? -7.444 2.698 -2.820 1.00 89.38 91 LEU A CA 1
ATOM 734 C C . LEU A 1 91 ? -6.888 1.334 -3.237 1.00 89.38 91 LEU A C 1
ATOM 736 O O . LEU A 1 91 ? -6.879 1.009 -4.419 1.00 89.38 91 LEU A O 1
ATOM 740 N N . MET A 1 92 ? -6.438 0.515 -2.290 1.00 88.50 92 MET A N 1
ATOM 741 C CA . MET A 1 92 ? -5.947 -0.824 -2.620 1.00 88.50 92 MET A CA 1
ATOM 742 C C . MET A 1 92 ? -7.099 -1.741 -3.067 1.00 88.50 92 MET A C 1
ATOM 744 O O . MET A 1 92 ? -6.967 -2.466 -4.049 1.00 88.50 92 MET A O 1
ATOM 748 N N . GLU A 1 93 ? -8.268 -1.656 -2.438 1.00 88.12 93 GLU A N 1
ATOM 749 C CA . GLU A 1 93 ? -9.460 -2.396 -2.869 1.00 88.12 93 GLU A CA 1
ATOM 750 C C . GLU A 1 93 ? -9.942 -1.977 -4.264 1.00 88.12 93 GLU A C 1
ATOM 752 O O . GLU A 1 93 ? -10.363 -2.835 -5.038 1.00 88.12 93 GLU A O 1
ATOM 757 N N . SER A 1 94 ? -9.814 -0.699 -4.645 1.00 88.50 94 SER A N 1
ATOM 758 C CA . SER A 1 94 ? -10.205 -0.230 -5.984 1.00 88.50 94 SER A CA 1
ATOM 759 C C . SER A 1 94 ? -9.344 -0.829 -7.101 1.00 88.50 94 SER A C 1
ATOM 761 O O . SER A 1 94 ? -9.826 -1.050 -8.213 1.00 88.50 94 SER A O 1
ATOM 763 N N . VAL A 1 95 ? -8.089 -1.188 -6.807 1.00 86.81 95 VAL A N 1
ATOM 764 C CA . VAL A 1 95 ? -7.255 -1.965 -7.737 1.00 86.81 95 VAL A CA 1
ATOM 765 C C . VAL A 1 95 ? -7.526 -3.470 -7.650 1.00 86.81 95 VAL A C 1
ATOM 767 O O . VAL A 1 95 ? -6.924 -4.234 -8.397 1.00 86.81 95 VAL A O 1
ATOM 770 N N . GLY A 1 96 ? -8.480 -3.921 -6.836 1.00 83.31 96 GLY A N 1
ATOM 771 C CA . GLY A 1 96 ? -8.778 -5.340 -6.632 1.00 83.31 96 GLY A CA 1
ATOM 772 C C . GLY A 1 96 ? -7.729 -6.040 -5.771 1.00 83.31 96 GLY A C 1
ATOM 773 O O . GLY A 1 96 ? -7.535 -7.250 -5.888 1.00 83.31 96 GLY A O 1
ATOM 774 N N . PHE A 1 97 ? -7.004 -5.288 -4.938 1.00 85.69 97 PHE A N 1
ATOM 775 C CA . PHE A 1 97 ? -6.057 -5.869 -4.001 1.00 85.69 97 PHE A CA 1
ATOM 776 C C . PHE A 1 97 ? -6.798 -6.627 -2.903 1.00 85.69 97 PHE A C 1
ATOM 778 O O . PHE A 1 97 ? -7.637 -6.070 -2.198 1.00 85.69 97 PHE A O 1
ATOM 785 N N . GLN A 1 98 ? -6.431 -7.891 -2.722 1.00 83.06 98 GLN A N 1
ATOM 786 C CA . GLN A 1 98 ? -6.968 -8.720 -1.655 1.00 83.06 98 GLN A CA 1
ATOM 787 C C . GLN A 1 98 ? -6.061 -8.641 -0.426 1.00 83.06 98 GLN A C 1
ATOM 789 O O . GLN A 1 98 ? -4.918 -9.124 -0.405 1.00 83.06 98 GLN A O 1
ATOM 794 N N . TRP A 1 99 ? -6.595 -8.021 0.621 1.00 79.06 99 TRP A N 1
ATOM 795 C CA . TRP A 1 99 ? -6.077 -8.120 1.974 1.00 79.06 99 TRP A CA 1
ATOM 796 C C . TRP A 1 99 ? -6.343 -9.548 2.434 1.00 79.06 99 TRP A C 1
ATOM 798 O O . TRP A 1 99 ? -7.483 -9.909 2.680 1.00 79.06 99 TRP A O 1
ATOM 808 N N . ALA A 1 100 ? -5.322 -10.401 2.450 1.00 66.50 100 ALA A N 1
ATOM 809 C CA . ALA A 1 100 ? -5.460 -11.766 2.944 1.00 66.50 100 ALA A CA 1
ATOM 810 C C . ALA A 1 100 ? -5.727 -11.740 4.460 1.00 66.50 100 ALA A C 1
ATOM 812 O O . ALA A 1 100 ? -4.808 -11.872 5.272 1.00 66.50 100 ALA A O 1
ATOM 813 N N . THR A 1 101 ? -6.980 -11.513 4.821 1.00 59.88 101 THR A N 1
ATOM 814 C CA . THR A 1 101 ? -7.586 -11.803 6.111 1.00 59.88 101 THR A CA 1
ATOM 815 C C . THR A 1 101 ? -8.640 -12.862 5.839 1.00 59.88 101 THR A C 1
ATOM 817 O O . THR A 1 101 ? -9.339 -12.807 4.827 1.00 59.88 101 THR A O 1
ATOM 820 N N . GLY A 1 102 ? -8.647 -13.912 6.658 1.00 50.31 102 GLY A N 1
ATOM 821 C CA . GLY A 1 102 ? -9.479 -15.085 6.439 1.00 50.31 102 GLY A CA 1
ATOM 822 C C . GLY A 1 102 ? -10.925 -14.681 6.194 1.00 50.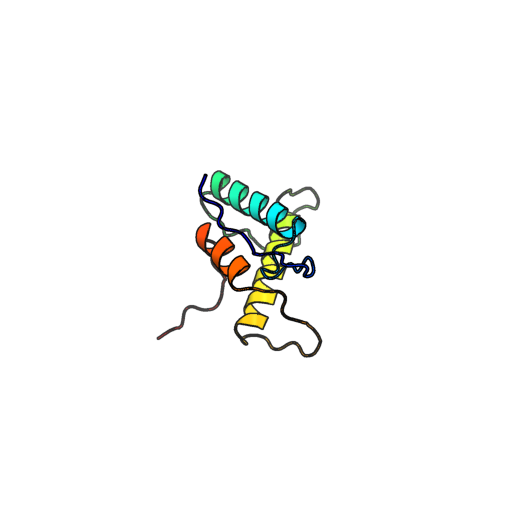31 102 GLY A C 1
ATOM 823 O O . GLY A 1 102 ? -11.559 -14.040 7.032 1.00 50.31 102 GLY A O 1
ATOM 824 N N . THR A 1 103 ? -11.442 -15.064 5.034 1.00 42.97 103 THR A N 1
ATOM 825 C CA . THR A 1 103 ? -12.872 -15.113 4.790 1.00 42.97 103 THR A CA 1
ATOM 826 C C . THR A 1 103 ? -13.483 -16.073 5.804 1.00 42.97 103 THR A C 1
ATOM 828 O O . THR A 1 103 ? -13.478 -17.275 5.587 1.00 42.97 103 THR A O 1
ATOM 831 N N . SER A 1 104 ? -13.997 -15.527 6.899 1.00 39.78 104 SER A N 1
ATOM 832 C CA . SER A 1 104 ? -15.116 -16.078 7.661 1.00 39.78 104 SER A CA 1
ATOM 833 C C . SER A 1 104 ? -15.860 -14.903 8.293 1.00 39.78 104 SER A C 1
ATOM 835 O O . SER A 1 104 ? -15.778 -14.649 9.490 1.00 39.78 104 SER A O 1
ATOM 837 N N . ARG A 1 105 ? -16.578 -14.136 7.463 1.00 45.47 105 ARG A N 1
ATOM 838 C CA . ARG A 1 105 ? -17.894 -13.658 7.897 1.00 45.47 105 ARG A CA 1
ATOM 839 C C . ARG A 1 105 ? -18.866 -14.773 7.525 1.00 45.47 105 ARG A C 1
ATOM 841 O O . ARG A 1 105 ? -19.017 -15.038 6.334 1.00 45.47 105 ARG A O 1
ATOM 848 N N . GLY A 1 106 ? -19.453 -15.416 8.527 1.00 32.12 106 GLY A N 1
ATOM 849 C CA . GLY A 1 106 ? -20.386 -16.533 8.381 1.00 32.12 106 GLY A CA 1
ATOM 850 C C . GLY A 1 106 ? -20.189 -17.533 9.496 1.00 32.12 106 GLY A C 1
ATOM 851 O O . GLY A 1 106 ? -19.340 -18.425 9.294 1.00 32.12 106 GLY A O 1
#

Foldseek 3Di:
DDDDDDDPDPDDPDPVQLDDPVNVVLLVVLLVVCVVVVDSPQDLPCDDDPPPPCNVSSVVVVVQLVLVCCVVVVDDDPPDDRSDGVNSVVSCVVSVHDSPDDPDPD

InterPro domains:
  IPR005114 Helicase-associated [PF03457] (22-97)

pLDDT: mean 73.66, std 15.48, range [32.12, 89.75]

Secondary structure (DSSP, 8-state):
---------------TT---HHHHHHHHHHHHHHHHHSS------TTS-TT-HHHHHHHHHHHHHHHHHHHHTSS--TT------HHHHHHHHHTT----------

Organism: NCBI:txid163516